Protein AF-A0A8C7E2I0-F1 (afdb_monomer)

Mean predicted aligned error: 14.63 Å

Radius of gyration: 49.52 Å; Cα contacts (8 Å, |Δi|>4): 3; chains: 1; bounding box: 87×24×147 Å

pLDDT: mean 85.03, std 13.76, range [45.47, 98.62]

Sequence (115 aa):
MVILCMCILLILFSALQTEHSHKKLRTERIYLTMMNADMDAVETENQIELEEKTRLINQVLELQHTLEDLSARVDAVKEENLKLKSENQVLGQYIENLMSASSVFQTTDTKSKRK

Foldseek 3Di:
DVVVVVVVVVVVVVVVVVVVVVVVVVVVVVVVVVVVVVVVVVVVVVVVVVVVVVVVVVVVVVVVVVVVVVVVVVVVVVVVVVVVVVVVVVVVVVVVVCCVPDPPNPDPPPPPPDD

Structure (mmCIF, N/CA/C/O backbone):
data_AF-A0A8C7E2I0-F1
#
_entry.id   AF-A0A8C7E2I0-F1
#
loop_
_atom_site.group_PDB
_atom_site.id
_atom_site.type_symbol
_atom_site.label_atom_id
_atom_site.label_alt_id
_atom_site.label_comp_id
_atom_site.label_asym_id
_atom_site.label_entity_id
_atom_site.label_seq_id
_atom_site.pdbx_PDB_ins_code
_atom_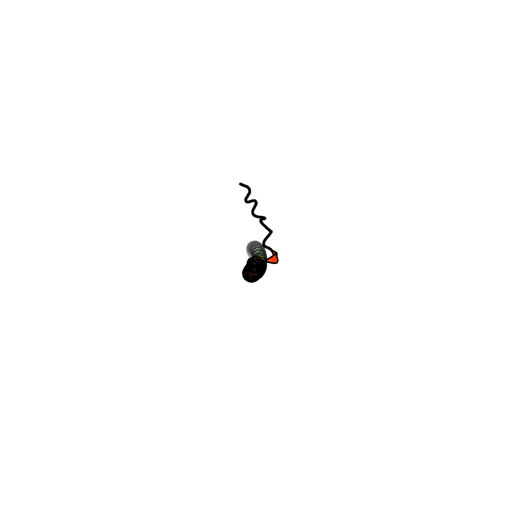site.Cartn_x
_atom_site.Cartn_y
_atom_site.Cartn_z
_at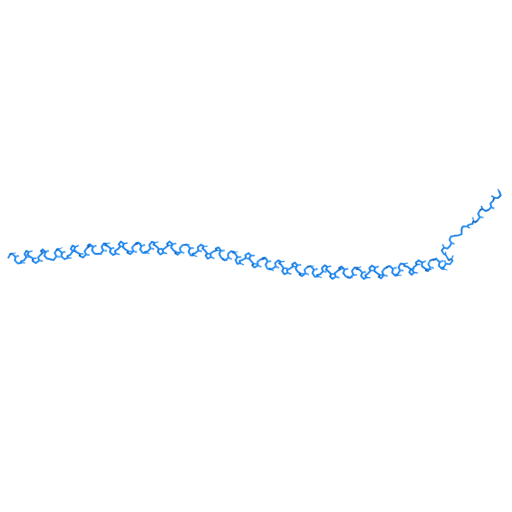om_site.occupancy
_atom_site.B_iso_or_equiv
_atom_site.auth_seq_id
_atom_site.auth_comp_id
_atom_site.auth_asym_id
_atom_site.auth_atom_id
_atom_site.pdbx_PDB_model_num
ATOM 1 N N . MET A 1 1 ? 55.817 3.231 -75.651 1.00 77.75 1 MET A N 1
ATOM 2 C CA . MET A 1 1 ? 55.954 4.345 -74.684 1.00 77.75 1 MET A CA 1
ATOM 3 C C . MET A 1 1 ? 54.615 5.022 -74.391 1.00 77.75 1 MET A C 1
ATOM 5 O O . MET A 1 1 ? 54.221 5.027 -73.236 1.00 77.75 1 MET A O 1
ATOM 9 N N . VAL A 1 2 ? 53.862 5.496 -75.395 1.00 81.44 2 VAL A N 1
ATOM 10 C CA . VAL A 1 2 ? 52.557 6.174 -75.184 1.00 81.44 2 VAL A CA 1
ATOM 11 C C . VAL A 1 2 ? 51.491 5.267 -74.546 1.00 81.44 2 VAL A C 1
ATOM 13 O O . VAL A 1 2 ? 50.855 5.667 -73.579 1.00 81.44 2 VAL A O 1
ATOM 16 N N . ILE A 1 3 ? 51.349 4.023 -75.020 1.00 85.81 3 ILE A N 1
ATOM 17 C CA . ILE A 1 3 ? 50.384 3.049 -74.466 1.00 85.81 3 ILE A CA 1
ATOM 18 C C . ILE A 1 3 ? 50.714 2.706 -73.006 1.00 85.81 3 ILE A C 1
ATOM 20 O O . ILE A 1 3 ? 49.834 2.713 -72.155 1.00 85.81 3 ILE A O 1
ATOM 24 N N . LEU A 1 4 ? 51.996 2.480 -72.699 1.00 87.56 4 LEU A N 1
ATOM 25 C CA . LEU A 1 4 ? 52.454 2.194 -71.337 1.00 87.56 4 LEU A CA 1
ATOM 26 C C . LEU A 1 4 ? 52.177 3.375 -70.390 1.00 87.56 4 LEU A C 1
ATOM 28 O O . LEU A 1 4 ? 51.718 3.168 -69.273 1.00 87.56 4 LEU A O 1
ATOM 32 N N . CYS A 1 5 ? 52.386 4.608 -70.861 1.00 88.38 5 CYS A N 1
ATOM 33 C CA . CYS A 1 5 ? 52.068 5.826 -70.114 1.00 88.38 5 CYS A CA 1
ATOM 34 C C . CYS A 1 5 ? 50.557 5.957 -69.841 1.00 88.38 5 CYS A C 1
ATOM 36 O O . CYS A 1 5 ? 50.158 6.213 -68.708 1.00 88.38 5 CYS A O 1
ATOM 38 N N . MET A 1 6 ? 49.709 5.694 -70.842 1.00 90.00 6 MET A N 1
ATOM 39 C CA . MET A 1 6 ? 48.249 5.696 -70.676 1.00 90.00 6 MET A CA 1
ATOM 40 C C . MET A 1 6 ? 47.771 4.614 -69.698 1.00 90.00 6 MET A C 1
ATOM 42 O O . MET A 1 6 ? 46.936 4.898 -68.844 1.00 90.00 6 MET A O 1
ATOM 46 N N . CYS A 1 7 ? 48.330 3.400 -69.754 1.00 91.50 7 CYS A N 1
ATOM 47 C CA . CYS A 1 7 ? 48.011 2.340 -68.794 1.00 91.50 7 CYS A CA 1
ATOM 48 C C . CYS A 1 7 ? 48.382 2.734 -67.357 1.00 91.50 7 CYS A C 1
ATOM 50 O O . CYS A 1 7 ? 47.589 2.519 -66.445 1.00 91.50 7 CYS A O 1
ATOM 52 N N . ILE A 1 8 ? 49.553 3.345 -67.148 1.00 91.06 8 ILE A N 1
ATOM 53 C CA . ILE A 1 8 ? 49.988 3.800 -65.819 1.00 91.06 8 ILE A CA 1
ATOM 54 C C . ILE A 1 8 ? 49.066 4.909 -65.291 1.00 91.06 8 ILE A C 1
ATOM 56 O O . ILE A 1 8 ? 48.656 4.858 -64.133 1.00 91.06 8 ILE A O 1
ATOM 60 N N . LEU A 1 9 ? 48.681 5.871 -66.137 1.00 90.94 9 LEU A N 1
ATOM 61 C CA . LEU A 1 9 ? 47.750 6.939 -65.759 1.00 90.94 9 LEU A CA 1
ATOM 62 C C . LEU A 1 9 ? 46.359 6.399 -65.403 1.00 90.94 9 LEU A C 1
ATOM 64 O O . LEU A 1 9 ? 45.783 6.837 -64.411 1.00 90.94 9 LEU A O 1
ATOM 68 N N . LEU A 1 10 ? 45.840 5.421 -66.153 1.00 88.94 10 LEU A N 1
ATOM 69 C CA . LEU A 1 10 ? 44.556 4.781 -65.845 1.00 88.94 10 LEU A CA 1
ATOM 70 C C . LEU A 1 10 ? 44.598 4.003 -64.525 1.00 88.94 10 LEU A C 1
ATOM 72 O O . LEU A 1 10 ? 43.643 4.069 -63.751 1.00 88.94 10 LEU A O 1
ATOM 76 N N . ILE A 1 11 ? 45.698 3.301 -64.236 1.00 90.31 11 ILE A N 1
ATOM 77 C CA . ILE A 1 11 ? 45.872 2.569 -62.973 1.00 90.31 11 ILE A CA 1
ATOM 78 C C . ILE A 1 11 ? 45.951 3.544 -61.793 1.00 90.31 11 ILE A C 1
ATOM 80 O O . ILE A 1 11 ? 45.268 3.340 -60.792 1.00 90.31 11 ILE A O 1
ATOM 84 N N . LEU A 1 12 ? 46.727 4.626 -61.918 1.00 90.38 12 LEU A N 1
ATOM 85 C CA . LEU A 1 12 ? 46.843 5.653 -60.878 1.00 90.38 12 LEU A CA 1
ATOM 86 C C . LEU A 1 12 ? 45.520 6.389 -60.647 1.00 90.38 12 LEU A C 1
ATOM 88 O O . LEU A 1 12 ? 45.137 6.614 -59.501 1.00 90.38 12 LEU A O 1
ATOM 92 N N . PHE A 1 13 ? 44.796 6.715 -61.718 1.00 89.12 13 PHE A N 1
ATOM 93 C CA . PHE A 1 13 ? 43.476 7.333 -61.627 1.00 89.12 13 PHE A CA 1
ATOM 94 C C . PHE A 1 13 ? 42.464 6.404 -60.946 1.00 89.12 13 PHE A C 1
ATOM 96 O O . PHE A 1 13 ? 41.747 6.826 -60.040 1.00 89.12 13 PHE A O 1
ATOM 103 N N . SER A 1 14 ? 42.461 5.120 -61.319 1.00 86.88 14 SER A N 1
ATOM 104 C CA . SER A 1 14 ? 41.608 4.111 -60.684 1.00 86.88 14 SER A CA 1
ATOM 105 C C . SER A 1 14 ? 41.938 3.967 -59.198 1.00 86.88 14 SER A C 1
ATOM 107 O O . SER A 1 14 ? 41.024 3.989 -58.383 1.00 86.88 14 SER A O 1
ATOM 109 N N . ALA A 1 15 ? 43.226 3.899 -58.836 1.00 84.25 15 ALA A N 1
ATOM 110 C CA . ALA A 1 15 ? 43.692 3.781 -57.453 1.00 84.25 15 ALA A CA 1
ATOM 111 C C . ALA A 1 15 ? 43.333 5.003 -56.587 1.00 84.25 15 ALA A C 1
ATOM 113 O O . ALA A 1 15 ? 42.941 4.849 -55.428 1.00 84.25 15 ALA A O 1
ATOM 114 N N . LEU A 1 16 ? 43.416 6.214 -57.150 1.00 85.25 16 LEU A N 1
ATOM 115 C CA . LEU A 1 16 ? 43.013 7.445 -56.467 1.00 85.25 16 LEU A CA 1
ATOM 116 C C . LEU A 1 16 ? 41.500 7.464 -56.191 1.00 85.25 16 LEU A C 1
ATOM 118 O O . LEU A 1 16 ? 41.064 7.879 -55.114 1.00 85.25 16 LEU A O 1
ATOM 122 N N . GLN A 1 17 ? 40.702 6.954 -57.134 1.00 81.00 17 GLN A N 1
ATOM 123 C CA . GLN A 1 17 ? 39.250 6.853 -56.994 1.00 81.00 17 GLN A CA 1
ATOM 124 C C . GLN A 1 17 ? 38.837 5.838 -55.910 1.00 81.00 17 GLN A C 1
ATOM 126 O O . GLN A 1 17 ? 37.885 6.081 -55.155 1.00 81.00 17 GLN A O 1
ATOM 131 N N . THR A 1 18 ? 39.565 4.722 -55.774 1.00 76.19 18 THR A N 1
ATOM 132 C CA . THR A 1 18 ? 39.344 3.734 -54.702 1.00 76.19 18 THR A CA 1
ATOM 133 C C . THR A 1 18 ? 39.717 4.285 -53.326 1.00 76.19 18 THR A C 1
ATOM 135 O O . THR A 1 18 ? 38.959 4.105 -52.373 1.00 76.19 18 THR A O 1
ATOM 138 N N . GLU A 1 19 ? 40.840 5.000 -53.215 1.00 80.00 19 GLU A N 1
ATOM 139 C CA . GLU A 1 19 ? 41.291 5.658 -51.978 1.00 80.00 19 GLU A CA 1
ATOM 140 C C . GLU A 1 19 ? 40.247 6.650 -51.435 1.00 80.00 19 GLU A C 1
ATOM 142 O O . GLU A 1 19 ? 39.935 6.638 -50.240 1.00 80.00 19 GLU A O 1
ATOM 147 N N . HIS A 1 20 ? 39.664 7.486 -52.304 1.00 75.25 20 HIS A N 1
ATOM 148 C CA . HIS A 1 20 ? 38.638 8.458 -51.910 1.00 75.25 20 HIS A CA 1
ATOM 149 C C . HIS A 1 20 ? 37.353 7.774 -51.411 1.00 75.25 20 HIS A C 1
ATOM 151 O O . HIS A 1 20 ? 36.779 8.170 -50.393 1.00 75.25 20 HIS A O 1
ATOM 157 N N . SER A 1 21 ? 36.937 6.694 -52.079 1.00 77.12 21 SER A N 1
ATOM 158 C CA . SER A 1 21 ? 35.769 5.900 -51.675 1.00 77.12 21 SER A CA 1
ATOM 159 C C . SER A 1 21 ? 35.985 5.193 -50.332 1.00 77.12 21 SER A C 1
ATOM 161 O O . SER A 1 21 ? 35.092 5.182 -49.486 1.00 77.12 21 SER A O 1
ATOM 163 N N . HIS A 1 22 ? 37.185 4.658 -50.090 1.00 78.25 22 HIS A N 1
ATOM 164 C CA . HIS A 1 22 ? 37.512 3.972 -48.839 1.00 78.25 22 HIS A CA 1
ATOM 165 C C . HIS A 1 22 ? 37.591 4.938 -47.647 1.00 78.25 22 HIS A C 1
ATOM 167 O O . HIS A 1 22 ? 37.114 4.620 -46.555 1.00 78.25 22 HIS A O 1
ATOM 173 N N . LYS A 1 23 ? 38.143 6.144 -47.852 1.00 77.19 23 LYS A N 1
ATOM 174 C CA . LYS A 1 23 ? 38.145 7.206 -46.831 1.00 77.19 23 LYS A CA 1
ATOM 175 C C . LYS A 1 23 ? 36.719 7.625 -46.475 1.00 77.19 23 LYS A C 1
ATOM 177 O O . LYS A 1 23 ? 36.402 7.683 -45.291 1.00 77.19 23 LYS A O 1
ATOM 182 N N . LYS A 1 24 ? 35.842 7.810 -47.470 1.00 79.81 24 LYS A N 1
ATOM 183 C CA . LYS A 1 24 ? 34.421 8.124 -47.248 1.00 79.81 24 LYS A CA 1
ATOM 184 C C . LYS A 1 24 ? 33.695 7.031 -46.452 1.00 79.81 24 LYS A C 1
ATOM 186 O O . LYS A 1 24 ? 33.053 7.344 -45.455 1.00 79.81 24 LYS A O 1
ATOM 191 N N . LEU A 1 25 ? 33.861 5.761 -46.830 1.00 81.31 25 LEU A N 1
ATOM 192 C CA . LEU A 1 25 ? 33.242 4.625 -46.134 1.00 81.31 25 LEU A CA 1
ATOM 193 C C . LEU A 1 25 ? 33.739 4.481 -44.686 1.00 81.31 25 LEU A C 1
ATOM 195 O O . LEU A 1 25 ? 32.975 4.122 -43.791 1.00 81.31 25 LEU A O 1
ATOM 199 N N . ARG A 1 26 ? 35.026 4.754 -44.432 1.00 78.62 26 ARG A N 1
ATOM 200 C CA . ARG A 1 26 ? 35.591 4.737 -43.075 1.00 78.62 26 ARG A CA 1
ATOM 201 C C . ARG A 1 26 ? 34.971 5.827 -42.210 1.00 78.62 26 ARG A C 1
ATOM 203 O O . ARG A 1 26 ? 34.616 5.553 -41.070 1.00 78.62 26 ARG A O 1
ATOM 210 N N . THR A 1 27 ? 34.829 7.023 -42.765 1.00 75.38 27 THR A N 1
ATOM 211 C CA . THR A 1 27 ? 34.184 8.152 -42.102 1.00 75.38 27 THR A CA 1
ATOM 212 C C . THR A 1 27 ? 32.720 7.836 -41.784 1.00 75.38 27 THR A C 1
ATOM 214 O O . THR A 1 27 ? 32.329 7.950 -40.628 1.00 75.38 27 THR A O 1
ATOM 217 N N . GLU A 1 28 ? 31.937 7.335 -42.747 1.00 79.25 28 GLU A N 1
ATOM 218 C CA . GLU A 1 28 ? 30.542 6.914 -42.516 1.00 79.25 28 GLU A CA 1
ATOM 219 C C . GLU A 1 28 ? 30.425 5.810 -41.455 1.00 79.25 28 GLU A C 1
ATOM 221 O O . GLU A 1 28 ? 29.555 5.887 -40.589 1.00 79.25 28 GLU A O 1
ATOM 226 N N . ARG A 1 29 ? 31.333 4.821 -41.450 1.00 82.06 29 ARG A N 1
ATOM 227 C CA . ARG A 1 29 ? 31.366 3.804 -40.387 1.00 82.06 29 ARG A CA 1
ATOM 228 C C . ARG A 1 29 ? 31.652 4.392 -39.012 1.00 82.06 29 ARG A C 1
ATOM 230 O O . ARG A 1 29 ? 31.012 3.977 -38.058 1.00 82.06 29 ARG A O 1
ATOM 237 N N . ILE A 1 30 ? 32.592 5.329 -38.903 1.00 81.62 30 ILE A N 1
ATOM 238 C CA . ILE A 1 30 ? 32.917 5.970 -37.623 1.00 81.62 30 ILE A CA 1
ATOM 239 C C . ILE A 1 30 ? 31.707 6.750 -37.100 1.00 81.62 30 ILE A C 1
ATOM 241 O O . ILE A 1 30 ? 31.364 6.599 -35.931 1.00 81.62 30 ILE A O 1
ATOM 245 N N . TYR A 1 31 ? 31.026 7.5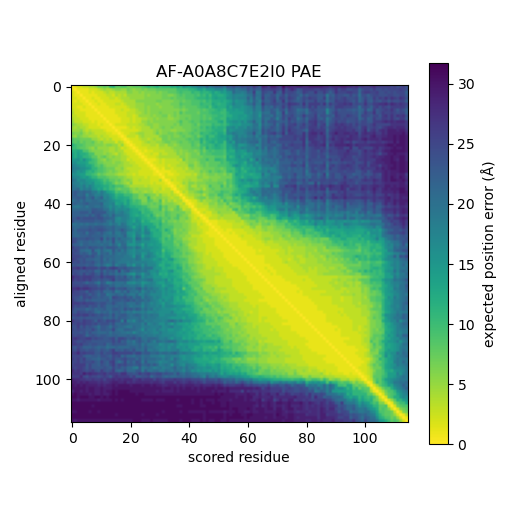11 -37.962 1.00 75.38 31 TYR A N 1
ATOM 246 C CA . TYR A 1 31 ? 29.800 8.218 -37.583 1.00 75.38 31 TYR A CA 1
ATOM 247 C C . TYR A 1 31 ? 28.705 7.256 -37.113 1.00 75.38 31 TYR A C 1
ATOM 249 O O . TYR A 1 31 ? 28.116 7.481 -36.060 1.00 75.38 31 TYR A O 1
ATOM 257 N N . LEU A 1 32 ? 28.489 6.151 -37.832 1.00 81.12 32 LEU A N 1
ATOM 258 C CA . LEU A 1 32 ? 27.515 5.132 -37.438 1.00 81.12 32 LEU A CA 1
ATOM 259 C C . LEU A 1 32 ? 27.864 4.491 -36.084 1.00 81.12 32 LEU A C 1
ATOM 261 O O . LEU A 1 32 ? 26.993 4.328 -35.238 1.00 81.12 32 LEU A O 1
ATOM 265 N N . THR A 1 33 ? 29.138 4.164 -35.845 1.00 81.56 33 THR A N 1
ATOM 266 C CA . THR A 1 33 ? 29.589 3.605 -34.560 1.00 81.56 33 THR A CA 1
ATOM 267 C C . THR A 1 33 ? 29.421 4.597 -33.408 1.00 81.56 33 THR A C 1
ATOM 269 O O . THR A 1 33 ? 29.018 4.187 -32.325 1.00 81.56 33 THR A O 1
ATOM 272 N N . MET A 1 34 ? 29.695 5.886 -33.628 1.00 76.94 34 MET A N 1
ATOM 273 C CA . MET A 1 34 ? 29.499 6.924 -32.609 1.00 76.94 34 MET A CA 1
ATOM 274 C C . MET A 1 34 ? 28.018 7.112 -32.263 1.00 76.94 34 MET A C 1
ATOM 276 O O . MET A 1 34 ? 27.686 7.181 -31.086 1.00 76.94 34 MET A O 1
ATOM 280 N N . MET A 1 35 ? 27.131 7.135 -33.265 1.00 75.12 35 MET A N 1
ATOM 281 C CA . MET A 1 35 ? 25.682 7.240 -33.043 1.00 75.12 35 MET A CA 1
ATOM 282 C C . MET A 1 35 ? 25.115 6.026 -32.297 1.00 75.12 35 MET A C 1
ATOM 284 O O . MET A 1 35 ? 24.264 6.191 -31.431 1.00 75.12 35 MET A O 1
ATOM 288 N N . ASN A 1 36 ? 25.600 4.819 -32.601 1.00 75.38 36 ASN A N 1
ATOM 289 C CA . ASN A 1 36 ? 25.174 3.612 -31.893 1.00 75.38 36 ASN A CA 1
ATOM 290 C C . ASN A 1 36 ? 25.643 3.617 -30.429 1.00 75.38 36 ASN A C 1
ATOM 292 O O . ASN A 1 36 ? 24.861 3.303 -29.546 1.00 75.38 36 ASN A O 1
ATOM 296 N N . ALA A 1 37 ? 26.887 4.028 -30.161 1.00 73.56 37 ALA A N 1
ATOM 297 C CA . ALA A 1 37 ? 27.417 4.080 -28.796 1.00 73.56 37 ALA A CA 1
ATOM 298 C C . ALA A 1 37 ? 26.683 5.099 -27.902 1.00 73.56 37 ALA A C 1
ATOM 300 O O . ALA A 1 37 ? 26.504 4.848 -26.714 1.00 73.56 37 ALA A O 1
ATOM 301 N N . ASP A 1 38 ? 26.261 6.233 -28.469 1.00 74.12 38 ASP A N 1
ATOM 302 C CA . ASP A 1 38 ? 25.460 7.240 -27.761 1.00 74.12 38 ASP A CA 1
ATOM 303 C C . ASP A 1 38 ? 24.052 6.707 -27.444 1.00 74.12 38 ASP A C 1
ATOM 305 O O . ASP A 1 38 ? 23.561 6.846 -26.326 1.00 74.12 38 ASP A O 1
ATOM 309 N N . MET A 1 39 ? 23.439 5.995 -28.397 1.00 76.75 39 MET A N 1
ATOM 310 C CA . MET A 1 39 ? 22.140 5.345 -28.202 1.00 76.75 39 MET A CA 1
ATOM 311 C C . MET A 1 39 ? 22.190 4.251 -27.123 1.00 76.75 39 MET A C 1
ATOM 313 O O . MET A 1 39 ? 21.335 4.225 -26.240 1.00 76.75 39 MET A O 1
ATOM 317 N N . ASP A 1 40 ? 23.218 3.396 -27.147 1.00 75.12 40 ASP A N 1
ATOM 318 C CA . ASP A 1 40 ? 23.407 2.317 -26.169 1.00 75.12 40 ASP A CA 1
ATOM 319 C C . ASP A 1 40 ? 23.629 2.868 -24.746 1.00 75.12 40 ASP A C 1
ATOM 321 O O . ASP A 1 40 ? 23.152 2.299 -23.758 1.00 75.12 40 ASP A O 1
ATOM 325 N N . ALA A 1 41 ? 24.335 3.998 -24.621 1.00 75.88 41 ALA A N 1
ATOM 326 C CA . ALA A 1 41 ? 24.548 4.666 -23.339 1.00 75.88 41 ALA A CA 1
ATOM 327 C C . ALA A 1 41 ? 23.235 5.221 -22.762 1.00 75.88 41 ALA A C 1
ATOM 329 O O . ALA A 1 41 ? 22.944 5.007 -21.583 1.00 75.88 41 ALA A O 1
ATOM 330 N N . VAL A 1 42 ? 22.419 5.866 -23.601 1.00 76.06 42 VAL A N 1
ATOM 331 C CA . VAL A 1 42 ? 21.102 6.399 -23.214 1.00 76.06 42 VAL A CA 1
ATOM 332 C C . VAL A 1 42 ? 20.131 5.277 -22.829 1.00 76.06 42 VAL A C 1
ATOM 334 O O . VAL A 1 42 ? 19.388 5.404 -21.856 1.00 76.06 42 VAL A O 1
ATOM 337 N N . GLU A 1 43 ? 20.130 4.156 -23.552 1.00 79.62 43 GLU A N 1
ATOM 338 C CA . GLU A 1 43 ? 19.276 3.007 -23.225 1.00 79.62 43 GLU A CA 1
ATOM 339 C C . GLU A 1 43 ? 19.679 2.348 -21.897 1.00 79.62 43 GLU A C 1
ATOM 341 O O . GLU A 1 43 ? 18.815 1.992 -21.094 1.00 79.62 43 GLU A O 1
ATOM 346 N N . THR A 1 44 ? 20.982 2.281 -21.610 1.00 79.06 44 THR A N 1
ATOM 347 C CA . THR A 1 44 ? 21.495 1.760 -20.334 1.00 79.06 44 THR A CA 1
ATOM 348 C C . THR A 1 44 ? 21.066 2.628 -19.145 1.00 79.06 44 THR A C 1
ATOM 350 O O . THR A 1 44 ? 20.647 2.096 -18.118 1.00 79.06 44 THR A O 1
ATOM 353 N N . GLU A 1 45 ? 21.132 3.956 -19.267 1.00 78.75 45 GLU A N 1
ATOM 354 C CA . GLU A 1 45 ? 20.716 4.876 -18.198 1.00 78.75 45 GLU A CA 1
ATOM 355 C C . GLU A 1 45 ? 19.208 4.777 -17.913 1.00 78.75 45 GLU A C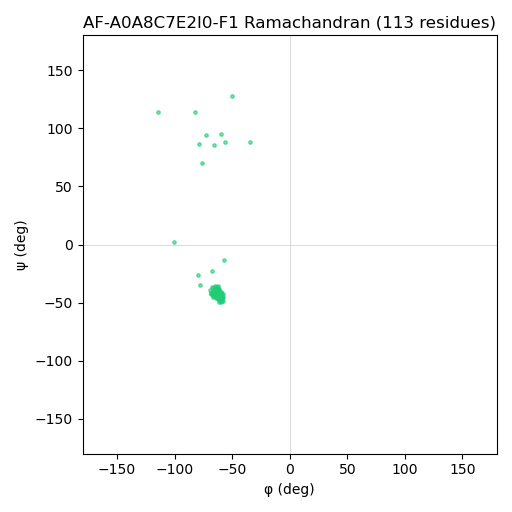 1
ATOM 357 O O . GLU A 1 45 ? 18.797 4.642 -16.758 1.00 78.75 45 GLU A O 1
ATOM 362 N N . ASN A 1 46 ? 18.386 4.735 -18.965 1.00 84.75 46 ASN A N 1
ATOM 363 C CA . ASN A 1 46 ? 16.937 4.568 -18.833 1.00 84.75 46 ASN A CA 1
ATOM 364 C C . ASN A 1 46 ? 16.559 3.229 -18.179 1.00 84.75 46 ASN A C 1
ATOM 366 O O . ASN A 1 46 ? 15.618 3.167 -17.385 1.00 84.75 46 ASN A O 1
ATOM 370 N N . GLN A 1 47 ? 17.291 2.156 -18.492 1.00 85.81 47 GLN A N 1
ATOM 371 C CA . GLN A 1 47 ? 17.074 0.841 -17.894 1.00 85.81 47 GLN A CA 1
ATOM 372 C C . GLN A 1 47 ? 17.381 0.843 -16.388 1.00 85.81 47 GLN A C 1
ATOM 374 O O . GLN A 1 47 ? 16.597 0.304 -15.606 1.00 85.81 47 GLN A O 1
ATOM 379 N N . ILE A 1 48 ? 18.466 1.502 -15.967 1.00 85.56 48 ILE A N 1
ATOM 380 C CA . ILE A 1 48 ? 18.816 1.653 -14.545 1.00 85.56 48 ILE A CA 1
ATOM 381 C C . ILE A 1 48 ? 17.724 2.434 -13.804 1.00 85.56 48 ILE A C 1
ATOM 383 O O . ILE A 1 48 ? 17.264 1.999 -12.747 1.00 85.56 48 ILE A O 1
ATOM 387 N N . GLU A 1 49 ? 17.251 3.548 -14.369 1.00 88.25 49 GLU A N 1
ATOM 388 C CA . GLU A 1 49 ? 16.179 4.342 -13.756 1.00 88.25 49 GLU A CA 1
ATOM 389 C C . GLU A 1 49 ? 14.882 3.524 -13.610 1.00 88.25 49 GLU A C 1
ATOM 391 O O . GLU A 1 49 ? 14.181 3.608 -12.594 1.00 88.25 49 GLU A O 1
ATOM 396 N N . LEU A 1 50 ? 14.556 2.696 -14.606 1.00 90.19 50 LEU A N 1
ATOM 397 C CA . LEU A 1 50 ? 13.380 1.828 -14.572 1.00 90.19 50 LEU A CA 1
ATOM 398 C C . LEU A 1 50 ? 13.494 0.734 -13.500 1.00 90.19 50 LEU A C 1
ATOM 400 O O . LEU A 1 50 ? 12.515 0.441 -12.804 1.00 90.19 50 LEU A O 1
ATOM 404 N N . GLU A 1 51 ? 14.675 0.145 -13.337 1.00 92.06 51 GLU A N 1
ATOM 405 C CA . GLU A 1 51 ? 14.948 -0.850 -12.299 1.00 92.06 51 GLU A CA 1
ATOM 406 C C . GLU A 1 51 ? 14.853 -0.244 -10.896 1.00 92.06 51 GLU A C 1
ATOM 408 O O . GLU A 1 51 ? 14.215 -0.825 -10.013 1.00 92.06 51 GLU A O 1
ATOM 413 N N . GLU A 1 52 ? 15.397 0.958 -10.691 1.00 92.56 52 GLU A N 1
ATOM 414 C CA . GLU A 1 52 ? 15.270 1.677 -9.422 1.00 92.56 52 GLU A CA 1
ATOM 415 C C . GLU A 1 52 ? 13.812 2.009 -9.097 1.00 92.56 52 GLU A C 1
ATOM 417 O O . GLU A 1 52 ? 13.356 1.753 -7.976 1.00 92.56 52 GLU A O 1
ATOM 422 N N . LYS A 1 53 ? 13.048 2.504 -10.080 1.00 93.69 53 LYS A N 1
ATOM 423 C CA . LYS A 1 53 ? 11.605 2.746 -9.923 1.00 93.69 53 LYS A CA 1
ATOM 424 C C . LYS A 1 53 ? 10.866 1.466 -9.557 1.00 93.69 53 LYS A C 1
ATOM 426 O O . LYS A 1 53 ? 10.067 1.474 -8.624 1.00 93.69 53 LYS A O 1
ATOM 431 N N . THR A 1 54 ? 11.163 0.360 -10.234 1.00 94.38 54 THR A N 1
ATOM 432 C CA . THR A 1 54 ? 10.550 -0.945 -9.947 1.00 94.38 54 THR A CA 1
ATOM 433 C C . THR A 1 54 ? 10.878 -1.411 -8.527 1.00 94.38 54 THR A C 1
ATOM 435 O O . THR A 1 54 ? 9.992 -1.865 -7.802 1.00 94.38 54 THR A O 1
ATOM 438 N N . ARG A 1 55 ? 12.127 -1.234 -8.077 1.00 96.94 55 ARG A N 1
ATOM 439 C CA . ARG A 1 55 ? 12.541 -1.567 -6.708 1.00 96.94 55 ARG A CA 1
ATOM 440 C C . ARG A 1 55 ? 11.783 -0.744 -5.667 1.00 96.94 55 ARG A C 1
ATOM 442 O O . ARG A 1 55 ? 11.325 -1.304 -4.675 1.00 96.94 55 ARG A O 1
ATOM 449 N N . LEU A 1 56 ? 11.639 0.563 -5.889 1.00 97.19 56 LEU A N 1
ATOM 450 C CA . LEU A 1 56 ? 10.888 1.446 -4.993 1.00 97.19 56 LEU A CA 1
ATOM 451 C C . LEU A 1 56 ? 9.399 1.088 -4.955 1.00 97.19 56 LEU A C 1
ATOM 453 O O . LEU A 1 56 ? 8.815 1.057 -3.876 1.00 97.19 56 LEU A O 1
ATOM 457 N N . ILE A 1 57 ? 8.797 0.768 -6.105 1.00 96.56 57 ILE A N 1
ATOM 458 C CA . ILE A 1 57 ? 7.399 0.320 -6.176 1.00 96.56 57 ILE A CA 1
ATOM 459 C C . ILE A 1 57 ? 7.203 -0.937 -5.324 1.00 96.56 57 ILE A C 1
ATOM 461 O O . ILE A 1 57 ? 6.291 -0.969 -4.503 1.00 96.56 57 ILE A O 1
ATOM 465 N N . ASN A 1 58 ? 8.083 -1.933 -5.447 1.00 96.81 58 ASN A N 1
ATOM 466 C CA . ASN A 1 58 ? 7.988 -3.156 -4.646 1.00 96.81 58 ASN A CA 1
ATOM 467 C C . ASN A 1 58 ? 8.100 -2.877 -3.139 1.00 96.81 58 ASN A C 1
ATOM 469 O O . ASN A 1 58 ? 7.302 -3.397 -2.366 1.00 96.81 58 ASN A O 1
ATOM 473 N N . GLN A 1 59 ? 9.013 -1.994 -2.721 1.00 97.75 59 GLN A N 1
ATOM 474 C CA . GLN A 1 59 ? 9.122 -1.592 -1.312 1.00 97.75 59 GLN A CA 1
ATOM 475 C C . GLN A 1 59 ? 7.849 -0.908 -0.800 1.00 97.75 59 GLN A C 1
ATOM 477 O O . GLN A 1 59 ? 7.405 -1.173 0.316 1.00 97.75 59 GLN A O 1
ATOM 482 N N . VAL A 1 60 ? 7.242 -0.037 -1.609 1.00 97.75 60 VAL A N 1
ATOM 483 C CA . VAL A 1 60 ? 5.975 0.614 -1.252 1.00 97.75 60 VAL A CA 1
ATOM 484 C C . VAL A 1 60 ? 4.852 -0.415 -1.122 1.00 97.75 60 VAL A C 1
ATOM 486 O O . VAL A 1 60 ? 4.089 -0.343 -0.161 1.00 97.75 60 VAL A O 1
ATOM 489 N N . LEU A 1 61 ? 4.771 -1.389 -2.032 1.00 97.12 61 LEU A N 1
ATOM 490 C CA . LEU A 1 61 ? 3.755 -2.445 -1.987 1.00 97.12 61 LEU A CA 1
ATOM 491 C C . LEU A 1 61 ? 3.892 -3.332 -0.738 1.00 97.12 61 LEU A C 1
ATOM 493 O O . LEU A 1 61 ? 2.896 -3.622 -0.080 1.00 97.12 61 LEU A O 1
ATOM 497 N N . GLU A 1 62 ? 5.113 -3.714 -0.361 1.00 97.31 62 GLU A N 1
ATOM 498 C CA . GLU A 1 62 ? 5.367 -4.484 0.867 1.00 97.31 62 GLU A CA 1
ATOM 499 C C . GLU A 1 62 ? 4.953 -3.713 2.131 1.00 97.31 62 GLU A C 1
ATOM 501 O O . GLU A 1 62 ? 4.338 -4.269 3.050 1.00 97.31 62 GLU A O 1
ATOM 506 N N . LEU A 1 63 ? 5.252 -2.411 2.173 1.00 97.94 63 LEU A N 1
ATOM 507 C CA . LEU A 1 63 ? 4.841 -1.544 3.275 1.00 97.94 63 LEU A CA 1
ATOM 508 C C . LEU A 1 63 ? 3.321 -1.381 3.335 1.00 97.94 63 LEU A C 1
ATOM 510 O O . LEU A 1 63 ? 2.763 -1.396 4.431 1.00 97.94 63 LEU A O 1
ATOM 514 N N . GLN A 1 64 ? 2.651 -1.252 2.189 1.00 97.75 64 GLN A N 1
ATOM 515 C CA . GLN A 1 64 ? 1.191 -1.178 2.124 1.00 97.75 64 GLN A CA 1
ATOM 516 C C . GLN A 1 64 ? 0.544 -2.450 2.675 1.00 97.75 64 GLN A C 1
ATOM 518 O O . GLN A 1 64 ? -0.302 -2.345 3.558 1.00 97.75 64 GLN A O 1
ATOM 523 N N . HIS A 1 65 ? 1.010 -3.631 2.261 1.00 97.19 65 HIS A N 1
ATOM 524 C CA . HIS A 1 65 ? 0.513 -4.900 2.801 1.00 97.19 65 HIS A CA 1
ATOM 525 C C . HIS A 1 65 ? 0.714 -4.987 4.321 1.00 97.19 65 HIS A C 1
ATOM 527 O O . HIS A 1 65 ? -0.198 -5.336 5.068 1.00 97.19 65 HIS A O 1
ATOM 533 N N . THR A 1 66 ? 1.903 -4.621 4.807 1.00 97.75 66 THR A N 1
ATOM 534 C CA . THR A 1 66 ? 2.198 -4.635 6.249 1.00 97.75 66 THR A CA 1
ATOM 535 C C . THR A 1 66 ? 1.293 -3.668 7.022 1.00 97.75 66 THR A C 1
ATOM 537 O O . THR A 1 66 ? 0.858 -3.964 8.138 1.00 97.75 66 THR A O 1
ATOM 540 N N . LEU A 1 67 ? 1.011 -2.495 6.449 1.00 98.19 67 LEU A N 1
ATOM 541 C CA . LEU A 1 67 ? 0.139 -1.493 7.052 1.00 98.19 67 LEU A CA 1
ATOM 542 C C . LEU A 1 67 ? -1.317 -1.966 7.098 1.00 98.19 67 LEU A C 1
ATOM 544 O O . LEU A 1 67 ? -1.981 -1.762 8.113 1.00 98.19 67 LEU A O 1
ATOM 548 N N . GLU A 1 68 ? -1.799 -2.606 6.035 1.00 98.06 68 GLU A N 1
ATOM 549 C CA . GLU A 1 68 ? -3.137 -3.199 5.977 1.00 98.06 68 GLU A CA 1
ATOM 550 C C . GLU A 1 68 ? -3.311 -4.282 7.048 1.00 98.06 68 GLU A C 1
ATOM 552 O O . GLU A 1 68 ? -4.260 -4.218 7.835 1.00 98.06 68 GLU A O 1
ATOM 557 N N . ASP A 1 69 ? -2.348 -5.201 7.169 1.00 98.19 69 ASP A N 1
ATOM 558 C CA . ASP A 1 69 ? -2.345 -6.235 8.211 1.00 98.19 69 ASP A CA 1
ATOM 559 C C . ASP A 1 69 ? -2.369 -5.629 9.619 1.00 98.19 69 ASP A C 1
ATOM 561 O O . ASP A 1 69 ? -3.097 -6.084 10.509 1.00 98.19 69 ASP A O 1
ATOM 565 N N . LEU A 1 70 ? -1.566 -4.586 9.848 1.00 98.12 70 LEU A N 1
ATOM 566 C CA . LEU A 1 70 ? -1.529 -3.906 11.137 1.00 98.12 70 LEU A CA 1
ATOM 567 C C . LEU A 1 70 ? -2.851 -3.186 11.423 1.00 98.12 70 LEU A C 1
ATOM 569 O O . LEU A 1 70 ? -3.334 -3.252 12.553 1.00 98.12 70 LEU A O 1
ATOM 573 N N . SER A 1 71 ? -3.450 -2.543 10.419 1.00 98.12 71 SER A N 1
ATOM 574 C CA . SER A 1 71 ? -4.753 -1.886 10.542 1.00 98.12 71 SER A CA 1
ATOM 575 C C . SER A 1 71 ? -5.834 -2.889 10.937 1.00 98.12 71 SER A C 1
ATOM 577 O O . SER A 1 71 ? -6.534 -2.668 11.924 1.00 98.12 71 SER A O 1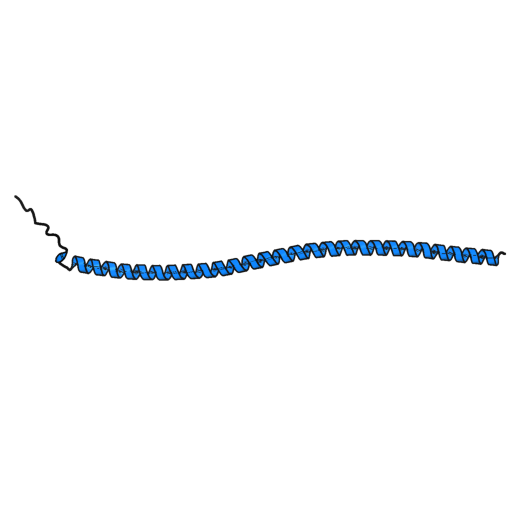
ATOM 579 N N . ALA A 1 72 ? -5.909 -4.033 10.251 1.00 98.12 72 ALA A N 1
ATOM 580 C CA . ALA A 1 72 ? -6.869 -5.088 10.568 1.00 98.12 72 ALA A CA 1
ATOM 581 C C . ALA A 1 72 ? -6.689 -5.618 12.001 1.00 98.12 72 ALA A C 1
ATOM 583 O O . ALA A 1 72 ? -7.659 -5.821 12.733 1.00 98.12 72 ALA A O 1
ATOM 584 N N . ARG A 1 73 ? -5.437 -5.785 12.450 1.00 98.38 73 ARG A N 1
ATOM 585 C CA . ARG A 1 73 ? -5.138 -6.186 13.834 1.00 98.38 73 ARG A CA 1
ATOM 586 C C . ARG A 1 73 ? -5.556 -5.129 14.853 1.00 98.38 73 ARG A C 1
ATOM 588 O O . ARG A 1 73 ? -6.047 -5.488 15.920 1.00 98.38 73 ARG A O 1
ATOM 595 N N . VAL A 1 74 ? -5.363 -3.845 14.555 1.00 98.62 74 VAL A N 1
ATOM 596 C CA . VAL A 1 74 ? -5.806 -2.747 15.428 1.00 98.62 74 VAL A CA 1
ATOM 597 C C . VAL A 1 74 ? -7.325 -2.738 15.558 1.00 98.62 74 VAL A C 1
ATOM 599 O O . VAL A 1 74 ? -7.832 -2.564 16.668 1.00 98.62 74 VAL A O 1
ATOM 602 N N . ASP A 1 75 ? -8.048 -2.954 14.463 1.00 98.31 75 ASP A N 1
ATOM 603 C CA . ASP A 1 75 ? -9.509 -3.006 14.482 1.00 98.31 75 ASP A CA 1
ATOM 604 C C . ASP A 1 75 ? -10.022 -4.204 15.292 1.00 98.31 75 ASP A C 1
ATOM 606 O O . ASP A 1 75 ? -10.888 -4.027 16.151 1.00 98.31 75 ASP A O 1
ATOM 610 N N . ALA A 1 76 ? -9.405 -5.380 15.143 1.00 98.31 76 ALA A N 1
ATOM 611 C CA . ALA A 1 76 ? -9.718 -6.554 15.960 1.00 98.31 76 ALA A CA 1
ATOM 612 C C . ALA A 1 76 ? -9.4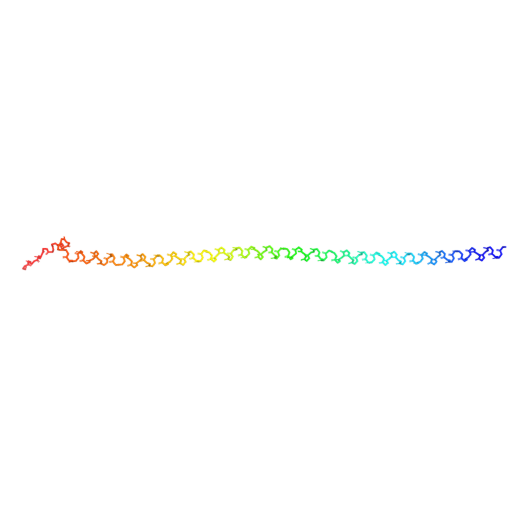88 -6.302 17.464 1.00 98.31 76 ALA A C 1
ATOM 614 O O . ALA A 1 76 ? -10.343 -6.610 18.295 1.00 98.31 76 ALA A O 1
ATOM 615 N N . VAL A 1 77 ? -8.362 -5.675 17.828 1.00 98.56 77 VAL A N 1
ATOM 616 C CA . VAL A 1 77 ? -8.063 -5.321 19.228 1.00 98.56 77 VAL A CA 1
ATOM 617 C C . VAL A 1 77 ? -9.055 -4.286 19.768 1.00 98.56 77 VAL A C 1
ATOM 619 O O . VAL A 1 77 ? -9.452 -4.359 20.933 1.00 98.56 77 VAL A O 1
ATOM 622 N N . LYS A 1 78 ? -9.482 -3.316 18.949 1.00 98.38 78 LYS A N 1
ATOM 623 C CA . LYS A 1 78 ? -10.519 -2.351 19.347 1.00 98.38 78 LYS A CA 1
ATOM 624 C C . LYS A 1 78 ? -11.854 -3.036 19.612 1.00 98.38 78 LYS A C 1
ATOM 626 O O . LYS A 1 78 ? -12.500 -2.703 20.605 1.00 98.38 78 LYS A O 1
ATOM 631 N N . GLU A 1 79 ? -12.261 -3.967 18.758 1.00 98.31 79 GLU A N 1
ATOM 632 C CA . GLU A 1 79 ? -13.505 -4.718 18.928 1.00 98.31 79 GLU A CA 1
ATOM 633 C C . GLU A 1 79 ? -13.486 -5.549 20.218 1.00 98.31 79 GLU A C 1
ATOM 635 O O . GLU A 1 79 ? -14.405 -5.451 21.037 1.00 98.31 79 GLU A O 1
ATOM 640 N N . GLU A 1 80 ? -12.396 -6.280 20.466 1.00 98.06 80 GLU A N 1
ATOM 641 C CA . GLU A 1 80 ? -12.206 -7.031 21.710 1.00 98.06 80 GLU A CA 1
ATOM 642 C C . GLU A 1 80 ? -12.240 -6.108 22.939 1.00 98.06 80 GLU A C 1
ATOM 644 O O . GLU A 1 80 ? -12.906 -6.402 23.935 1.00 98.06 80 GLU A O 1
ATOM 649 N N . ASN A 1 81 ? -11.595 -4.939 22.863 1.00 98.31 81 ASN A N 1
ATOM 650 C CA . ASN A 1 81 ? -11.606 -3.970 23.955 1.00 98.31 81 ASN A CA 1
ATOM 651 C C . ASN A 1 81 ? -13.016 -3.446 24.265 1.00 98.31 81 ASN A C 1
ATOM 653 O O . ASN A 1 81 ? -13.374 -3.300 25.436 1.00 98.31 81 ASN A O 1
ATOM 657 N N . LEU A 1 82 ? -13.823 -3.167 23.238 1.00 98.38 82 LEU A N 1
ATOM 658 C CA . LEU A 1 82 ? -15.209 -2.727 23.411 1.00 98.38 82 LEU A CA 1
ATOM 659 C C . LEU A 1 82 ? -16.062 -3.811 24.071 1.00 98.38 82 LEU A C 1
ATOM 661 O O . LEU A 1 82 ? -16.829 -3.507 24.988 1.00 98.38 82 LEU A O 1
ATOM 665 N N . LYS A 1 83 ? -15.882 -5.071 23.664 1.00 98.31 83 LYS A N 1
ATOM 666 C CA . LYS A 1 83 ? -16.561 -6.211 24.283 1.00 98.31 83 LYS A CA 1
ATOM 667 C C . LYS A 1 83 ? -16.210 -6.327 25.768 1.00 98.31 83 LYS A C 1
ATOM 669 O O . LYS A 1 83 ? -17.108 -6.351 26.606 1.00 98.31 83 LYS A O 1
ATOM 674 N N . LEU A 1 84 ? -14.920 -6.284 26.106 1.00 98.50 84 LEU A N 1
ATOM 675 C CA . LEU A 1 84 ? -14.458 -6.333 27.497 1.00 98.50 84 LEU A CA 1
ATOM 676 C C . LEU A 1 84 ? -14.974 -5.153 28.331 1.00 98.50 84 LEU A C 1
ATOM 678 O O . LEU A 1 84 ? -15.341 -5.333 29.491 1.00 98.50 84 LEU A O 1
ATOM 682 N N . LYS A 1 85 ? -15.044 -3.940 27.765 1.00 98.25 85 LYS A N 1
ATOM 683 C CA . LYS A 1 85 ? -15.652 -2.785 28.451 1.00 98.25 85 LYS A CA 1
ATOM 684 C C . LYS A 1 85 ? -17.126 -3.018 28.765 1.00 98.25 85 LYS A C 1
ATOM 686 O O . LYS A 1 85 ? -17.557 -2.684 29.866 1.00 98.25 85 LYS A O 1
ATOM 691 N N . SER A 1 86 ? -17.880 -3.593 27.829 1.00 98.19 86 SER A N 1
ATOM 692 C CA . SER A 1 86 ? -19.289 -3.925 28.043 1.00 98.19 86 SER A CA 1
ATOM 693 C C . SER A 1 86 ? -19.462 -4.985 29.135 1.00 98.19 86 SER A C 1
ATOM 695 O O . SER A 1 86 ? -20.268 -4.793 30.044 1.00 98.19 86 SER A O 1
ATOM 697 N N . GLU A 1 87 ? -18.661 -6.053 29.111 1.00 97.94 87 GLU A N 1
ATOM 698 C CA . GLU A 1 87 ? -18.684 -7.094 30.148 1.00 97.94 87 GLU A CA 1
ATOM 699 C C . GLU A 1 87 ? -18.336 -6.520 31.528 1.00 97.94 87 GLU A C 1
ATOM 701 O O . GLU A 1 87 ? -19.065 -6.736 32.497 1.00 97.94 87 GLU A O 1
ATOM 706 N N . ASN A 1 88 ? -17.283 -5.704 31.611 1.00 98.06 88 ASN A N 1
ATOM 707 C CA . ASN A 1 88 ? -16.886 -5.046 32.854 1.00 98.06 88 ASN A CA 1
ATOM 708 C C . ASN A 1 88 ? -17.956 -4.091 33.386 1.00 98.06 88 ASN A C 1
ATOM 710 O O . ASN A 1 88 ? -18.138 -4.001 34.597 1.00 98.06 88 ASN A O 1
ATOM 714 N N . GLN A 1 89 ? -18.684 -3.396 32.511 1.00 98.12 89 GLN A N 1
ATOM 715 C CA . GLN A 1 89 ? -19.793 -2.541 32.926 1.00 98.12 89 GLN A CA 1
ATOM 716 C C . GLN A 1 89 ? -20.918 -3.363 33.567 1.00 98.12 89 GLN A C 1
ATOM 718 O O . GLN A 1 89 ? -21.420 -2.996 34.630 1.00 98.12 89 GLN A O 1
ATOM 723 N N . VAL A 1 90 ? -21.296 -4.487 32.951 1.00 98.06 90 VAL A N 1
ATOM 724 C CA . VAL A 1 90 ? -22.329 -5.385 33.492 1.00 98.06 90 VAL A CA 1
ATOM 725 C C . VAL A 1 90 ? -21.895 -5.961 34.842 1.00 98.06 90 VAL A C 1
ATOM 727 O O . VAL A 1 90 ? -22.676 -5.952 35.795 1.00 98.06 90 VAL A O 1
ATOM 730 N N . LEU A 1 91 ? -20.643 -6.414 34.951 1.00 98.00 91 LEU A N 1
ATOM 731 C CA . LEU A 1 91 ? -20.082 -6.925 36.204 1.00 98.00 91 LEU A CA 1
ATOM 732 C C . LEU A 1 91 ? -20.015 -5.841 37.289 1.00 98.00 91 LEU A C 1
ATOM 734 O O . LEU A 1 91 ? -20.376 -6.106 38.434 1.00 98.00 91 LEU A O 1
ATOM 738 N N . GLY A 1 92 ? -19.613 -4.619 36.931 1.00 96.81 92 GLY A N 1
ATOM 739 C CA . GLY A 1 92 ? -19.593 -3.470 37.837 1.00 96.81 92 GLY A CA 1
ATOM 740 C C . GLY A 1 92 ? -20.976 -3.184 38.421 1.00 96.81 92 GLY A C 1
ATOM 741 O O . GLY A 1 92 ? -21.125 -3.124 39.641 1.00 96.81 92 GLY A O 1
ATOM 742 N N . GLN A 1 93 ? -22.007 -3.134 37.572 1.00 96.69 93 GLN A N 1
ATOM 743 C CA . GLN A 1 93 ? -23.385 -2.938 38.023 1.00 96.69 93 GLN A CA 1
ATOM 744 C C . GLN A 1 93 ? -23.869 -4.077 38.927 1.00 96.69 93 GLN A C 1
ATOM 746 O O . GLN A 1 93 ? -24.561 -3.840 39.916 1.00 96.69 93 GLN A O 1
ATOM 751 N N . TYR A 1 94 ? -23.516 -5.325 38.606 1.00 96.44 94 TYR A N 1
ATOM 752 C CA . TYR A 1 94 ? -23.868 -6.472 39.439 1.00 96.44 94 TYR A CA 1
ATOM 753 C C . TYR A 1 94 ? -23.270 -6.350 40.847 1.00 96.44 94 TYR A C 1
ATOM 755 O O . TYR A 1 94 ? -23.974 -6.560 41.834 1.00 96.44 94 TYR A O 1
ATOM 763 N N . ILE A 1 95 ? -22.003 -5.941 40.950 1.00 93.56 95 ILE A N 1
ATOM 764 C CA . ILE A 1 95 ? -21.335 -5.714 42.237 1.00 93.56 95 ILE A CA 1
ATOM 765 C C . ILE A 1 95 ? -22.003 -4.565 43.003 1.00 93.56 95 ILE A C 1
ATOM 767 O O . ILE A 1 95 ? -22.299 -4.724 44.186 1.00 93.56 95 ILE A O 1
ATOM 771 N N . GLU A 1 96 ? -22.303 -3.438 42.353 1.00 93.25 96 GLU A N 1
ATOM 772 C CA . GLU A 1 96 ? -23.021 -2.315 42.981 1.00 93.25 96 GLU A CA 1
ATOM 773 C C . GLU A 1 96 ? -24.394 -2.729 43.526 1.00 93.25 96 GLU A C 1
ATOM 775 O O . GLU A 1 96 ? -24.761 -2.379 44.653 1.00 93.25 96 GLU A O 1
ATOM 780 N N . ASN A 1 97 ? -25.138 -3.527 42.761 1.00 90.94 97 ASN A N 1
ATOM 781 C CA . ASN A 1 97 ? -26.441 -4.041 43.176 1.00 90.94 97 ASN A CA 1
ATOM 782 C C . ASN A 1 97 ? -26.314 -4.969 44.391 1.00 90.94 97 ASN A C 1
ATOM 784 O O . ASN A 1 97 ? -27.121 -4.893 45.316 1.00 90.94 97 ASN A O 1
ATOM 788 N N . LEU A 1 98 ? -25.284 -5.818 44.432 1.00 90.44 98 LEU A N 1
ATOM 789 C CA . LEU A 1 98 ? -25.022 -6.671 45.591 1.00 90.44 98 LEU A CA 1
ATOM 790 C C . LEU A 1 98 ? -24.610 -5.863 46.826 1.00 90.44 98 LEU A C 1
ATOM 792 O O . LEU A 1 98 ? -25.090 -6.148 47.922 1.00 90.44 98 LEU A O 1
ATOM 796 N N . MET A 1 99 ? -23.748 -4.857 46.665 1.00 87.00 99 MET A N 1
ATOM 797 C CA . MET A 1 99 ? -23.307 -4.001 47.772 1.00 87.00 99 MET A CA 1
ATOM 798 C C . MET A 1 99 ? -24.457 -3.173 48.353 1.00 87.00 99 MET A C 1
ATOM 800 O O . MET A 1 99 ? -24.528 -3.008 49.566 1.00 87.00 99 MET A O 1
ATOM 804 N N . SER A 1 100 ? -25.370 -2.681 47.511 1.00 84.31 100 SER A N 1
ATOM 805 C CA . SER A 1 100 ? -26.531 -1.889 47.943 1.00 84.31 100 SER A CA 1
ATOM 806 C C . SER A 1 100 ? -27.664 -2.735 48.538 1.00 84.31 100 SER A C 1
ATOM 808 O O . SER A 1 100 ? -28.320 -2.292 49.482 1.00 84.31 100 SER A O 1
ATOM 810 N N . ALA A 1 101 ? -27.888 -3.952 48.031 1.00 82.56 101 ALA A N 1
ATOM 811 C CA . ALA A 1 101 ? -28.899 -4.874 48.556 1.00 82.56 101 ALA A CA 1
ATOM 812 C C . ALA A 1 101 ? -28.437 -5.625 49.817 1.00 82.56 101 ALA A C 1
ATOM 814 O O . ALA A 1 101 ? -29.261 -6.036 50.638 1.00 82.56 101 ALA A O 1
ATOM 815 N N . SER A 1 102 ? -27.127 -5.815 49.993 1.00 73.81 102 SER A N 1
ATOM 816 C CA . SER A 1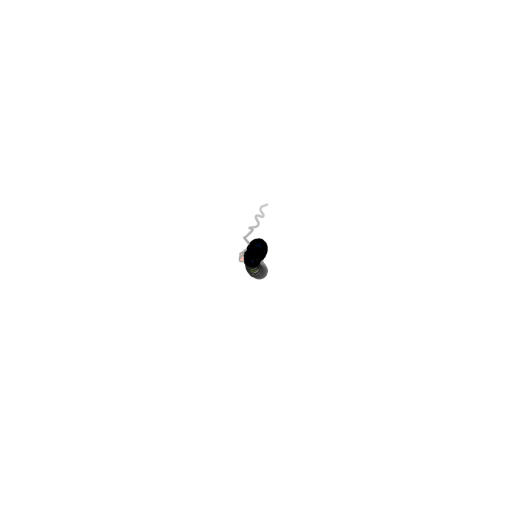 102 ? -26.567 -6.434 51.191 1.00 73.81 102 SER A CA 1
ATOM 817 C C . SER A 1 102 ? -26.426 -5.414 52.322 1.00 73.81 102 SER A C 1
ATOM 819 O O . SER A 1 102 ? -25.586 -4.518 52.288 1.00 73.81 102 SER A O 1
ATOM 821 N N . SER A 1 103 ? -27.197 -5.606 53.395 1.00 59.59 103 SER A N 1
ATOM 822 C CA . SER A 1 103 ? -27.125 -4.818 54.639 1.00 59.59 103 SER A CA 1
ATOM 823 C C . SER A 1 103 ? -25.739 -4.825 55.311 1.00 59.59 103 SER A C 1
ATOM 825 O O . SER A 1 103 ? -25.506 -4.013 56.203 1.00 59.59 103 SER A O 1
ATOM 827 N N . VAL A 1 104 ? -24.825 -5.717 54.911 1.00 59.69 104 VAL A N 1
ATOM 828 C CA . VAL A 1 104 ? -23.470 -5.842 55.481 1.00 59.69 104 VAL A CA 1
ATOM 829 C C . VAL A 1 104 ? -22.576 -4.628 55.183 1.00 59.69 104 VAL A C 1
ATOM 831 O O . VAL A 1 104 ? -21.649 -4.375 55.946 1.00 59.69 104 VAL A O 1
ATOM 834 N N . PHE A 1 105 ? -22.863 -3.844 54.136 1.00 55.97 105 PHE A N 1
ATOM 835 C CA . PHE A 1 105 ? -22.107 -2.624 53.803 1.00 55.97 105 PHE A CA 1
ATOM 836 C C . PHE A 1 105 ? -22.776 -1.319 54.253 1.00 55.97 105 PHE A C 1
ATOM 838 O O . PHE A 1 105 ? -22.221 -0.243 54.033 1.00 55.97 105 PHE A O 1
ATOM 845 N N . GLN A 1 106 ? -23.928 -1.382 54.929 1.00 57.34 106 GLN A N 1
ATOM 846 C CA . GLN A 1 106 ? -24.460 -0.214 55.625 1.00 57.34 106 GLN A CA 1
ATOM 847 C C . GLN A 1 106 ? -23.604 0.022 56.868 1.00 57.34 106 GLN A C 1
ATOM 849 O O . GLN A 1 106 ? -23.819 -0.584 57.919 1.00 57.34 106 GLN A O 1
ATOM 854 N N . THR A 1 107 ? -22.601 0.894 56.744 1.00 55.34 107 THR A N 1
ATOM 855 C CA . THR A 1 107 ? -21.947 1.476 57.909 1.00 55.34 107 THR A CA 1
ATOM 856 C C . THR A 1 107 ? -23.033 2.005 58.825 1.00 55.34 107 THR A C 1
ATOM 858 O O . THR A 1 107 ? -23.932 2.730 58.404 1.00 55.34 107 THR A O 1
ATOM 861 N N . THR A 1 108 ? -22.958 1.594 60.081 1.00 57.31 108 THR A N 1
ATOM 862 C CA . THR A 1 108 ? -23.755 2.117 61.173 1.00 57.31 108 THR A CA 1
ATOM 863 C C . THR A 1 108 ? -23.546 3.628 61.261 1.00 57.31 108 THR A C 1
ATOM 865 O O . THR A 1 108 ? -22.689 4.092 62.013 1.00 57.31 108 THR A O 1
ATOM 868 N N . ASP A 1 109 ? -24.343 4.405 60.532 1.00 55.00 109 ASP A N 1
ATOM 869 C CA . ASP A 1 109 ? -24.645 5.771 60.921 1.00 55.00 109 ASP A CA 1
ATOM 870 C C . ASP A 1 109 ? -25.446 5.654 62.213 1.00 55.00 109 ASP A C 1
ATOM 872 O O . ASP A 1 109 ? -26.678 5.569 62.243 1.00 55.00 109 ASP A O 1
ATOM 876 N N . THR A 1 110 ? -24.716 5.563 63.324 1.00 54.78 110 THR A N 1
ATOM 877 C CA . THR A 1 110 ? -25.265 5.796 64.645 1.00 54.78 110 THR A CA 1
ATOM 878 C C . THR A 1 110 ? -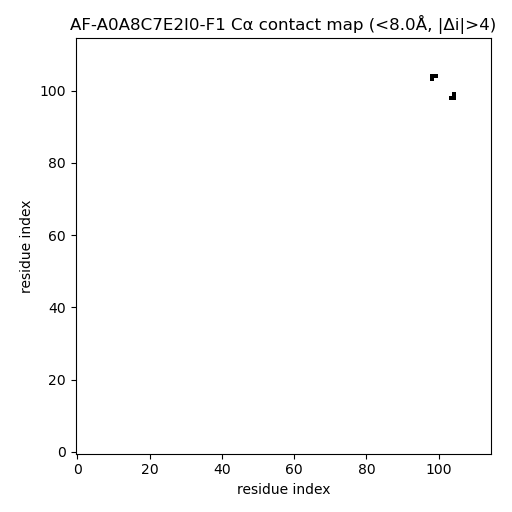25.784 7.222 64.631 1.00 54.78 110 THR A C 1
ATOM 880 O O . THR A 1 110 ? -25.071 8.201 64.816 1.00 54.78 110 THR A O 1
ATOM 883 N N . LYS A 1 111 ? -27.080 7.311 64.345 1.00 50.59 111 LYS A N 1
ATOM 884 C CA . LYS A 1 111 ? -27.990 8.420 64.579 1.00 50.59 111 LYS A CA 1
ATOM 885 C C . LYS A 1 111 ? -27.611 9.139 65.877 1.00 50.59 111 LYS A C 1
ATOM 887 O O . LYS A 1 111 ? -28.154 8.837 66.940 1.00 50.59 111 LYS A O 1
ATOM 892 N N . SER A 1 112 ? -26.713 10.120 65.795 1.00 50.94 112 SER A N 1
ATOM 893 C CA . SER A 1 112 ? -26.434 11.053 66.883 1.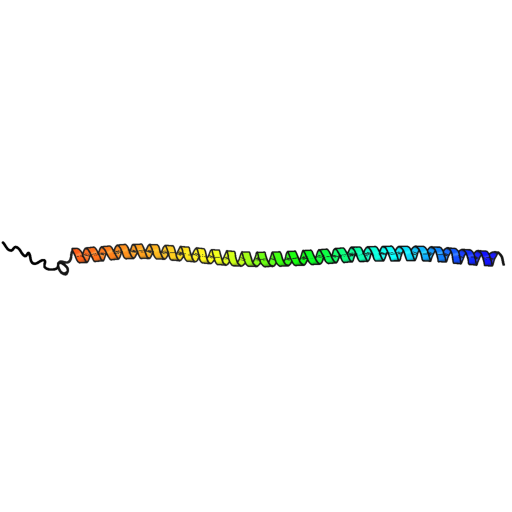00 50.94 112 SER A CA 1
ATOM 894 C C . SER A 1 112 ? -27.577 12.062 66.920 1.00 50.94 112 SER A C 1
ATOM 896 O O . SER A 1 112 ? -27.468 13.220 66.537 1.00 50.94 112 SER A O 1
ATOM 898 N N . LYS A 1 113 ? -28.748 11.569 67.331 1.00 50.72 113 LYS A N 1
ATOM 899 C CA . LYS A 1 113 ? -29.867 12.387 67.776 1.00 50.72 113 LYS A CA 1
ATOM 900 C C . LYS A 1 113 ? -29.533 12.790 69.210 1.00 50.72 113 LYS A C 1
ATOM 902 O O . LYS A 1 113 ? -29.922 12.100 70.149 1.00 50.72 113 LYS A O 1
ATOM 907 N N . ARG A 1 114 ? -28.782 13.876 69.394 1.00 52.12 114 ARG A N 1
ATOM 908 C CA . ARG A 1 114 ? -28.691 14.550 70.694 1.00 52.12 114 ARG A CA 1
ATOM 909 C C . ARG A 1 114 ? -29.303 15.944 70.576 1.00 52.12 114 ARG A C 1
ATOM 911 O O . ARG A 1 114 ? -28.843 16.746 69.776 1.00 52.12 114 ARG A O 1
ATOM 918 N N . LYS A 1 115 ? -30.409 16.062 71.322 1.00 45.47 115 LYS A N 1
ATOM 919 C CA . LYS A 1 115 ? -31.123 17.236 71.846 1.00 45.47 115 LYS A CA 1
ATOM 920 C C . LYS A 1 115 ? -30.451 18.588 71.666 1.00 45.47 115 LYS A C 1
ATOM 922 O O . LYS A 1 115 ? -29.272 18.688 72.059 1.00 45.47 115 LYS A O 1
#

Organism: Naja naja (NCBI:txid35670)

InterPro domains:
  IPR019357 Short coiled-coil protein [PF10224] (43-109)

Solvent-accessible surface area (backbone atoms only — not comparable to full-atom values): 6442 Å² total; per-residue (Å²): 108,71,68,61,51,52,52,52,50,52,50,53,52,51,52,54,55,50,51,53,52,50,53,50,53,52,51,54,50,51,54,51,53,52,54,49,54,54,51,54,51,54,51,51,52,54,50,50,55,50,51,52,51,51,54,52,50,51,54,51,52,56,50,49,54,54,49,51,56,50,49,54,50,52,52,53,53,50,52,53,51,54,52,50,52,52,52,50,48,55,53,49,51,51,51,52,50,50,52,72,70,37,74,86,67,61,72,80,76,74,76,81,82,73,134

Secondary structure (DSSP, 8-state):
-HHHHHHHHHHHHHHHHHHHHHHHHHHHHHHHHHHHHHHHHHHHHHHHHHHHHHHHHHHHHHHHHHHHHHHHHHHHHHHHHHHHHHHHHHHHHHHHHHHHH-GGG----------